Protein AF-A0AAV5ULL7-F1 (afdb_monomer)

Radius of gyration: 20.49 Å; Cα contacts (8 Å, |Δi|>4): 367; chains: 1; bounding box: 38×42×64 Å

Mean predicted aligned error: 11.33 Å

InterPro domains:
  IPR018378 C-type lectin, conserved site [PS00615] (10-36)
  IPR050976 Snake venom C-type lectin-like [PTHR22991] (6-157)

Organism: NCBI:txid358040

Foldseek 3Di:
DADDVVPAVAWDADPPPDGPDIYHDHPVPDDDDGDDDDPPDPQPPDFAAADEDPAQEAEAQDKDWAGRAQDQHAADKDKHKYAYDPPFQKKKKFWQWAAAAQPWKWKWKAAPDPDDDDIDIDHHTDDGRDMDMDGHRMIIIMTGHRISPPIRTTMIHMHTD

Secondary structure (DSSP, 8-state):
----TTT-SEEEEE-SSSTTEEEEE-TTT--PPP-PPPP-----SSPPPSS--S--EE-TT-EEE-TTTTS-PPSEEEEEEEE--TT---EEEEEEEEE--TTT-EEEEEES--SS-PPEEE-SEE-TTEEEEE-SSEEEEEEEES--TT--EEEEEEEE-

Sequence (161 aa):
EMPNHNVGECVATETGFVSDQWVNFDCSTSSLPFMCARDQASIPARHQASGCPLIKEFASGDDVHSLSFPHPPEAGSCDYLLIGRVDTRDITLSISTFDVNKCCDLLHLRPRWQQHRTDHRLSGSFASGTQITINSYSVRHHWNSTSGANVRGWQINMEAH

Nearest PDB structures (foldseek):
  9en2-assembly1_A  TM=7.884E-01  e=2.253E-05  Homo sapiens
  7wqx-assembly1_A  TM=7.588E-01  e=5.186E-05  Homo sapiens
  7wr7-assembly1_A  TM=7.693E-01  e=4.922E-05  Homo sapiens
  7bzt-assembly1_E  TM=7.644E-01  e=4.673E-05  Homo sapiens
  7a02-assembly1_A  TM=5.138E-01  e=6.200E-02  Bacillus cereus

Solvent-accessible surface area (backbone atoms only — not comparable to full-atom values): 9157 Å² total; per-residue (Å²): 120,80,67,46,82,92,77,25,92,34,76,42,68,40,79,66,98,56,63,82,40,52,37,58,34,66,65,89,82,50,97,66,92,81,82,83,81,73,84,79,69,81,75,68,95,65,72,44,60,78,61,75,68,90,71,41,73,41,44,62,76,37,78,47,65,40,36,23,20,66,42,46,18,60,60,46,72,42,73,34,37,40,40,38,58,95,83,25,53,27,31,39,35,36,28,63,40,37,30,41,45,59,91,60,26,42,39,38,39,35,56,69,74,73,90,86,72,82,71,45,78,48,57,26,70,53,62,63,72,44,71,50,77,41,84,29,34,33,34,40,38,36,42,37,32,67,55,22,79,98,30,38,25,33,34,33,38,33,40,51,73

Structure (mmCIF, N/CA/C/O backbone):
data_AF-A0AAV5ULL7-F1
#
_entry.id   AF-A0AAV5ULL7-F1
#
loop_
_atom_site.group_PDB
_atom_site.id
_atom_site.type_symbol
_atom_site.label_atom_id
_atom_site.label_alt_id
_atom_site.label_comp_id
_atom_site.label_asym_id
_atom_site.label_entity_id
_atom_site.label_seq_id
_atom_site.pdbx_PDB_ins_code
_atom_site.Cartn_x
_atom_site.Cartn_y
_atom_site.Cartn_z
_atom_site.occupancy
_atom_site.B_iso_or_equiv
_atom_site.auth_seq_id
_atom_site.auth_comp_id
_atom_site.auth_asym_id
_atom_site.auth_atom_id
_atom_site.pdbx_PDB_model_num
ATOM 1 N N . GLU A 1 1 ? 6.020 -4.187 -36.798 1.00 56.56 1 GLU A N 1
ATOM 2 C CA . GLU A 1 1 ? 4.664 -4.208 -36.200 1.00 56.56 1 GLU A CA 1
ATOM 3 C C . GLU A 1 1 ? 4.787 -4.524 -34.720 1.00 56.56 1 GLU A C 1
ATOM 5 O O . GLU A 1 1 ? 5.805 -5.082 -34.336 1.00 56.56 1 GLU A O 1
ATOM 10 N N . MET A 1 2 ? 3.812 -4.142 -33.891 1.00 64.31 2 MET A N 1
ATOM 11 C CA . MET A 1 2 ? 3.818 -4.561 -32.487 1.00 64.31 2 MET A CA 1
ATOM 12 C C . MET A 1 2 ? 3.461 -6.055 -32.367 1.00 64.31 2 MET A C 1
ATOM 14 O O . MET A 1 2 ? 2.723 -6.565 -33.215 1.00 64.31 2 MET A O 1
ATOM 18 N N . PRO A 1 3 ? 3.960 -6.755 -31.335 1.00 68.50 3 PRO A N 1
ATOM 19 C CA . P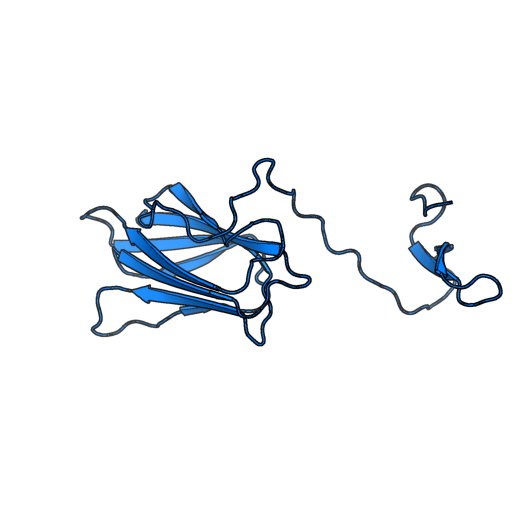RO A 1 3 ? 3.666 -8.167 -31.104 1.00 68.50 3 PRO A CA 1
ATOM 20 C C . PRO A 1 3 ? 2.162 -8.441 -31.027 1.00 68.50 3 PRO A C 1
ATOM 22 O O . PRO A 1 3 ? 1.385 -7.611 -30.554 1.00 68.50 3 PRO A O 1
ATOM 25 N N . ASN A 1 4 ? 1.752 -9.615 -31.498 1.00 69.00 4 ASN A N 1
ATOM 26 C CA . ASN A 1 4 ? 0.351 -9.986 -31.654 1.00 69.00 4 ASN A CA 1
ATOM 27 C C . ASN A 1 4 ? 0.165 -11.405 -31.126 1.00 69.00 4 ASN A C 1
ATOM 29 O O . ASN A 1 4 ? 0.755 -12.342 -31.656 1.00 69.00 4 ASN A O 1
ATOM 33 N N . HIS A 1 5 ? -0.711 -11.551 -30.134 1.00 69.69 5 HIS A N 1
ATOM 34 C CA . HIS A 1 5 ? -1.040 -12.831 -29.503 1.00 69.69 5 HIS A CA 1
ATOM 35 C C . HIS A 1 5 ? -1.536 -13.906 -30.488 1.00 69.69 5 HIS A C 1
ATOM 37 O O . HIS A 1 5 ? -1.487 -15.086 -30.174 1.00 69.69 5 HIS A O 1
ATOM 43 N N . ASN A 1 6 ? -2.001 -13.520 -31.682 1.00 71.81 6 ASN A N 1
ATOM 44 C CA . ASN A 1 6 ? -2.407 -14.460 -32.731 1.00 71.81 6 ASN A CA 1
ATOM 45 C C . ASN A 1 6 ? -1.232 -15.028 -33.551 1.00 71.81 6 ASN A C 1
ATOM 47 O O . AS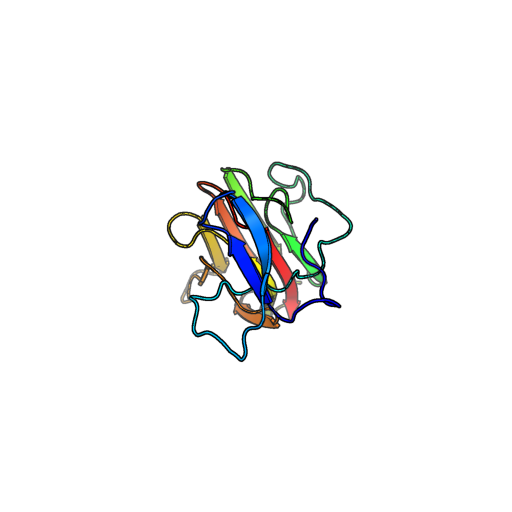N A 1 6 ? -1.449 -15.900 -34.387 1.00 71.81 6 ASN A O 1
ATOM 51 N N . VAL A 1 7 ? -0.013 -14.506 -33.375 1.00 70.38 7 VAL A N 1
ATOM 52 C CA . VAL A 1 7 ? 1.174 -14.841 -34.188 1.00 70.38 7 VAL A CA 1
ATOM 53 C C . VAL A 1 7 ? 2.243 -15.579 -33.371 1.00 70.38 7 VAL A C 1
ATOM 55 O O . VAL A 1 7 ? 3.056 -16.298 -33.943 1.00 70.38 7 VAL A O 1
ATOM 58 N N . GLY A 1 8 ? 2.239 -15.453 -32.044 1.00 65.69 8 GLY A N 1
ATOM 59 C CA . GLY A 1 8 ? 3.123 -16.207 -31.159 1.00 65.69 8 GLY A CA 1
ATOM 60 C C . GLY A 1 8 ? 2.749 -16.036 -29.690 1.00 65.69 8 GLY A C 1
ATOM 61 O O . GLY A 1 8 ? 2.087 -15.068 -29.316 1.00 65.69 8 GLY A O 1
ATOM 62 N N . GLU A 1 9 ? 3.178 -16.985 -28.859 1.00 69.31 9 GLU A N 1
ATOM 63 C CA . GLU A 1 9 ? 2.910 -16.984 -27.412 1.00 69.31 9 GLU A CA 1
ATOM 64 C C . GLU A 1 9 ? 3.885 -16.095 -26.629 1.00 69.31 9 GLU A C 1
ATOM 66 O O . GLU A 1 9 ? 3.633 -15.749 -25.476 1.00 69.31 9 GLU A O 1
ATOM 71 N N . CYS A 1 10 ? 4.997 -15.709 -27.257 1.00 75.19 10 CYS A N 1
ATOM 72 C CA . CYS A 1 10 ? 6.067 -14.960 -26.624 1.00 75.19 10 CYS A CA 1
ATOM 73 C C . CYS A 1 10 ? 6.562 -13.809 -27.485 1.00 75.19 10 CYS A C 1
ATOM 75 O O . CYS A 1 10 ? 6.372 -13.765 -28.702 1.00 75.19 10 CYS A O 1
ATOM 77 N N . VAL A 1 11 ? 7.243 -12.880 -26.819 1.00 79.25 11 VAL A N 1
ATOM 78 C CA . VAL A 1 11 ? 7.843 -11.709 -27.443 1.00 79.25 11 VAL A CA 1
ATOM 79 C C . VAL A 1 11 ? 9.307 -11.621 -27.037 1.00 79.25 11 VAL A C 1
ATOM 81 O O . VAL A 1 11 ? 9.633 -11.777 -25.861 1.00 79.25 11 VAL A O 1
ATOM 84 N N . ALA A 1 12 ? 10.177 -11.335 -27.999 1.00 77.25 12 ALA A N 1
ATOM 85 C CA . ALA A 1 12 ? 11.582 -11.029 -27.760 1.00 77.25 12 ALA A CA 1
ATOM 86 C C . ALA A 1 12 ? 11.955 -9.693 -28.412 1.00 77.25 12 ALA A C 1
ATOM 88 O O . ALA A 1 12 ? 11.319 -9.261 -29.375 1.00 77.25 12 ALA A O 1
ATOM 89 N N . THR A 1 13 ? 12.990 -9.037 -27.891 1.00 77.81 13 THR A N 1
ATOM 90 C CA . THR A 1 13 ? 13.666 -7.952 -28.604 1.00 77.81 13 THR A CA 1
ATOM 91 C C . THR A 1 13 ? 14.675 -8.550 -29.575 1.00 77.81 13 THR A C 1
ATOM 93 O O . THR A 1 13 ? 15.556 -9.315 -29.180 1.00 77.81 13 THR A O 1
ATOM 96 N N . GLU A 1 14 ? 14.554 -8.217 -30.858 1.00 73.44 14 GLU A N 1
ATOM 97 C CA . GLU A 1 14 ? 15.557 -8.597 -31.847 1.00 73.44 14 GLU A CA 1
ATOM 98 C C . GLU A 1 14 ? 16.862 -7.839 -31.556 1.00 73.44 14 GLU A C 1
ATOM 100 O O . GLU A 1 14 ? 16.881 -6.612 -31.474 1.00 73.44 14 GLU A O 1
ATOM 105 N N . THR A 1 15 ? 17.961 -8.569 -31.349 1.00 73.12 15 THR A N 1
ATOM 106 C CA . THR A 1 15 ? 19.298 -8.007 -31.058 1.00 73.12 15 THR A CA 1
ATOM 107 C C . THR A 1 15 ? 20.237 -8.049 -32.267 1.00 73.12 15 THR A C 1
ATOM 109 O O . THR A 1 15 ? 21.418 -7.729 -32.146 1.00 73.12 15 THR A O 1
ATOM 112 N N . GLY A 1 16 ? 19.720 -8.477 -33.424 1.00 73.06 16 GLY A N 1
ATOM 113 C CA . GLY A 1 16 ? 20.457 -8.628 -34.675 1.00 73.06 16 GLY A CA 1
ATOM 114 C C . GLY A 1 16 ? 20.564 -7.327 -35.476 1.00 73.06 16 GLY A C 1
ATOM 115 O O . GLY A 1 16 ? 21.024 -6.303 -34.981 1.00 73.06 16 GLY A O 1
ATOM 116 N N . PHE A 1 17 ? 20.168 -7.374 -36.750 1.00 63.06 17 PHE A N 1
ATOM 117 C CA . PHE A 1 17 ? 20.383 -6.280 -37.709 1.00 63.06 17 PHE A CA 1
ATOM 118 C C . PHE A 1 17 ? 19.529 -5.033 -37.450 1.00 63.06 17 PHE A C 1
ATOM 120 O O . PHE A 1 17 ? 19.900 -3.944 -37.888 1.00 63.06 17 PHE A O 1
ATOM 127 N N . VAL A 1 18 ? 18.406 -5.181 -36.744 1.00 62.62 18 VAL A N 1
ATOM 128 C CA . VAL A 1 18 ? 17.531 -4.076 -36.344 1.00 62.62 18 VAL A CA 1
ATOM 129 C C . VAL A 1 18 ? 17.279 -4.206 -34.846 1.00 62.62 18 VAL A C 1
ATOM 131 O O . VAL A 1 18 ? 16.310 -4.825 -34.414 1.00 62.62 18 VAL A O 1
ATOM 134 N N . SER A 1 19 ? 18.203 -3.678 -34.044 1.00 63.69 19 SER A N 1
ATOM 135 C CA . SER A 1 19 ? 18.029 -3.623 -32.595 1.00 63.69 19 SER A CA 1
ATOM 136 C C . SER A 1 19 ? 16.757 -2.843 -32.235 1.00 63.69 19 SER A C 1
ATOM 138 O O . SER A 1 19 ? 16.385 -1.900 -32.934 1.00 63.69 19 SER A O 1
ATOM 140 N N . ASP A 1 20 ? 16.109 -3.232 -31.136 1.00 65.81 20 ASP A N 1
ATOM 141 C CA . ASP A 1 20 ? 14.951 -2.557 -30.517 1.00 65.81 20 ASP A CA 1
ATOM 142 C C . ASP A 1 20 ? 13.571 -2.832 -31.138 1.00 65.81 20 ASP A C 1
ATOM 144 O O . ASP A 1 20 ? 12.584 -2.188 -30.772 1.00 65.81 20 ASP A O 1
ATOM 148 N N . GLN A 1 21 ? 13.448 -3.823 -32.027 1.00 76.25 21 GLN A N 1
ATOM 149 C CA . GLN A 1 21 ? 12.133 -4.293 -32.469 1.00 76.25 21 GLN A CA 1
ATOM 150 C C . GLN A 1 21 ? 11.630 -5.443 -31.598 1.00 76.25 21 GLN A C 1
ATOM 152 O O . GLN A 1 21 ? 12.303 -6.456 -31.413 1.00 76.25 21 GLN A O 1
ATOM 157 N N . TRP A 1 22 ? 10.417 -5.283 -31.069 1.00 78.25 22 TRP A N 1
ATOM 158 C CA . TRP A 1 22 ? 9.688 -6.368 -30.423 1.00 78.25 22 TRP A CA 1
ATOM 159 C C . TRP A 1 22 ? 9.068 -7.264 -31.493 1.00 78.25 22 TRP A C 1
ATOM 161 O O . TRP A 1 22 ? 8.246 -6.803 -32.285 1.00 78.25 22 TRP A O 1
ATOM 171 N N . VAL A 1 23 ? 9.442 -8.540 -31.497 1.00 80.69 23 VAL A N 1
ATOM 172 C CA . VAL A 1 23 ? 8.981 -9.536 -32.471 1.00 80.69 23 VAL A CA 1
ATOM 173 C C . VAL A 1 23 ? 8.294 -10.700 -31.763 1.00 80.69 23 VAL A C 1
ATOM 175 O O . VAL A 1 23 ? 8.651 -11.048 -30.636 1.00 80.69 23 VAL A O 1
ATOM 178 N N . ASN A 1 24 ? 7.297 -11.304 -32.418 1.00 78.94 24 ASN A N 1
ATOM 179 C CA . ASN A 1 24 ? 6.709 -12.554 -31.933 1.00 78.94 24 ASN A CA 1
ATOM 180 C C . ASN A 1 24 ? 7.727 -13.683 -32.082 1.00 78.94 24 ASN A C 1
ATOM 182 O O . ASN A 1 24 ? 8.433 -13.763 -33.088 1.00 78.94 24 ASN A O 1
ATOM 186 N N . PHE A 1 25 ? 7.776 -14.560 -31.089 1.00 76.94 25 PHE A N 1
ATOM 187 C CA . PHE A 1 25 ? 8.720 -15.662 -31.042 1.00 76.94 25 PHE A CA 1
ATOM 188 C C . PHE A 1 25 ? 8.050 -16.924 -30.491 1.00 76.94 25 PHE A C 1
ATOM 190 O O . PHE A 1 25 ? 7.169 -16.847 -29.633 1.00 76.94 25 PHE A O 1
ATOM 197 N N . ASP A 1 26 ? 8.469 -18.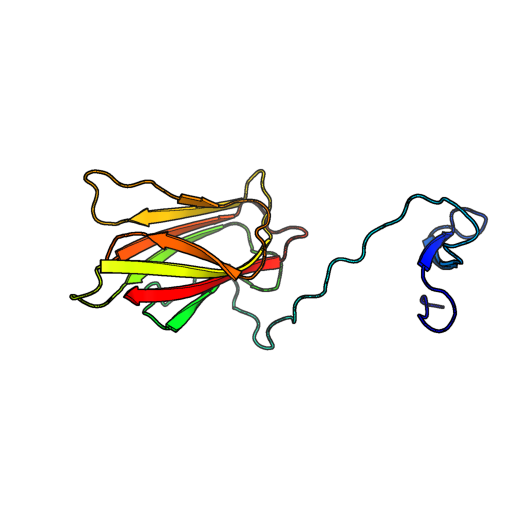089 -30.983 1.00 75.12 26 ASP A N 1
ATOM 198 C CA . ASP A 1 26 ? 7.982 -19.382 -30.506 1.00 75.12 26 ASP A CA 1
ATOM 199 C C . ASP A 1 26 ? 8.790 -19.840 -29.285 1.00 75.12 26 ASP A C 1
ATOM 201 O O . ASP A 1 26 ? 9.945 -20.260 -29.382 1.00 75.12 26 ASP A O 1
ATOM 205 N N . CYS A 1 27 ? 8.159 -19.770 -28.116 1.00 73.12 27 CYS A N 1
ATOM 206 C CA . CYS A 1 27 ? 8.761 -20.179 -26.852 1.00 73.12 27 CYS A CA 1
ATOM 207 C C . CYS A 1 27 ? 9.039 -21.683 -26.741 1.00 73.12 27 CYS A C 1
ATOM 209 O O . CYS A 1 27 ? 9.819 -22.090 -25.881 1.00 73.12 27 CYS A O 1
ATOM 211 N N . SER A 1 28 ? 8.415 -22.520 -27.573 1.00 75.44 28 SER A N 1
ATOM 212 C CA . SER A 1 28 ? 8.552 -23.976 -27.477 1.00 75.44 28 SER A CA 1
ATOM 213 C C . SER A 1 28 ? 9.861 -24.498 -28.076 1.00 75.44 28 SER A C 1
ATOM 215 O O . SER A 1 28 ? 10.332 -25.572 -27.700 1.00 75.44 28 SER A O 1
ATOM 217 N N . THR A 1 29 ? 10.472 -23.736 -28.985 1.00 72.25 29 THR A N 1
ATOM 218 C CA . THR A 1 29 ? 11.624 -24.188 -29.778 1.00 72.25 29 THR A CA 1
ATOM 219 C C . THR A 1 29 ? 12.963 -23.649 -29.288 1.00 72.25 29 THR A C 1
ATOM 221 O O . THR A 1 29 ? 14.001 -24.192 -29.666 1.00 72.25 29 THR A O 1
ATOM 224 N N . SER A 1 30 ? 12.976 -22.617 -28.435 1.00 67.75 30 SER A N 1
ATOM 225 C CA . SER A 1 30 ? 14.225 -21.970 -28.012 1.00 67.75 30 SER A CA 1
ATOM 226 C C . SER A 1 30 ? 14.181 -21.514 -26.555 1.00 67.75 30 SER A C 1
ATOM 228 O O . SER A 1 30 ? 13.303 -20.753 -26.156 1.00 67.75 30 SER A O 1
ATOM 230 N N . SER A 1 31 ? 15.173 -21.921 -25.758 1.00 64.62 31 SER A N 1
ATOM 231 C CA . SER A 1 31 ? 15.326 -21.473 -24.371 1.00 64.62 31 SER A CA 1
ATOM 232 C C . SER A 1 31 ? 15.990 -20.092 -24.319 1.00 64.62 31 SER A C 1
ATOM 234 O O . SER A 1 31 ? 17.206 -19.977 -24.149 1.00 64.62 31 SER A O 1
ATOM 236 N N . LEU A 1 32 ? 15.203 -19.038 -24.502 1.00 69.06 32 LEU A N 1
ATOM 237 C CA . LEU A 1 32 ? 15.656 -17.661 -24.311 1.00 69.06 32 LEU A CA 1
ATOM 238 C C . LEU A 1 32 ? 15.346 -17.183 -22.881 1.00 69.06 32 LEU A C 1
ATOM 240 O O . LEU A 1 32 ? 14.405 -17.680 -22.256 1.00 69.06 32 LEU A O 1
ATOM 244 N N . PRO A 1 33 ? 16.115 -16.224 -22.333 1.00 63.09 33 PRO A N 1
ATOM 245 C CA . PRO A 1 33 ? 15.716 -15.540 -21.109 1.00 63.09 33 PRO A CA 1
ATOM 246 C C . PRO A 1 33 ? 14.371 -14.839 -21.341 1.00 63.09 33 PRO A C 1
ATOM 248 O O . PRO A 1 33 ? 14.231 -14.046 -22.269 1.00 63.09 33 PRO A O 1
ATOM 251 N N . PHE A 1 34 ? 13.377 -15.146 -20.510 1.00 63.62 34 PHE A N 1
ATOM 252 C CA . PHE A 1 34 ? 12.031 -14.590 -20.624 1.00 63.62 34 PHE A CA 1
ATOM 253 C C . PHE A 1 34 ? 11.845 -13.379 -19.704 1.00 63.62 34 PHE A C 1
ATOM 255 O O . PHE A 1 34 ? 12.426 -13.293 -18.621 1.00 63.62 34 PHE A O 1
ATOM 262 N N . MET A 1 35 ? 10.991 -12.450 -20.132 1.00 59.12 35 MET A N 1
ATOM 263 C CA . MET A 1 35 ? 10.481 -11.363 -19.301 1.00 59.12 35 MET A CA 1
ATOM 264 C C . MET A 1 35 ? 9.028 -11.673 -18.951 1.00 59.12 35 MET A C 1
ATOM 266 O O . MET A 1 35 ? 8.207 -11.891 -19.839 1.00 59.12 35 MET A O 1
ATOM 270 N N . CYS A 1 36 ? 8.691 -11.694 -17.664 1.00 56.78 36 CYS A N 1
ATOM 271 C CA . CYS A 1 36 ? 7.305 -11.872 -17.250 1.00 56.78 36 CYS A CA 1
ATOM 272 C C . CYS A 1 36 ? 6.532 -10.567 -17.453 1.00 56.78 36 CYS A C 1
ATOM 274 O O . CYS A 1 36 ? 6.937 -9.515 -16.950 1.00 56.78 36 CYS A O 1
ATOM 276 N N . ALA A 1 37 ? 5.391 -10.643 -18.138 1.00 55.19 37 ALA A N 1
ATOM 277 C CA . ALA A 1 37 ? 4.407 -9.577 -18.079 1.00 55.19 37 ALA A CA 1
ATOM 278 C C . ALA A 1 37 ? 3.847 -9.517 -16.653 1.00 55.19 37 ALA A C 1
ATOM 280 O O . ALA A 1 37 ? 3.487 -10.536 -16.064 1.00 55.19 37 ALA A O 1
ATOM 281 N N . ARG A 1 38 ? 3.804 -8.318 -16.077 1.00 56.88 38 ARG A N 1
ATOM 282 C CA . ARG A 1 38 ? 3.127 -8.105 -14.801 1.00 56.88 38 ARG A CA 1
ATOM 283 C C . ARG A 1 38 ? 1.637 -7.999 -15.077 1.00 56.88 38 ARG A C 1
ATOM 285 O O . ARG A 1 38 ? 1.255 -7.236 -15.963 1.00 56.88 38 ARG A O 1
ATOM 292 N N . ASP A 1 39 ? 0.817 -8.695 -14.294 1.00 57.44 39 ASP A N 1
ATOM 293 C CA . ASP A 1 39 ? -0.633 -8.541 -14.378 1.00 57.44 39 ASP A CA 1
ATOM 294 C C . ASP A 1 39 ? -1.000 -7.057 -14.284 1.00 57.44 39 ASP A C 1
ATOM 296 O O . ASP A 1 39 ? -0.704 -6.366 -13.292 1.00 57.44 39 ASP A O 1
ATOM 300 N N . GLN A 1 40 ? -1.639 -6.553 -15.341 1.00 54.41 40 GLN A N 1
ATOM 301 C CA . GLN A 1 40 ? -2.264 -5.243 -15.318 1.00 54.41 40 GLN A CA 1
ATOM 302 C C . GLN A 1 40 ? -3.477 -5.331 -14.392 1.00 54.41 40 GLN A C 1
ATOM 304 O O . GLN A 1 40 ? -4.598 -5.578 -14.824 1.00 54.41 40 GLN A O 1
ATOM 309 N N . ALA A 1 41 ? -3.246 -5.146 -13.089 1.00 58.50 41 ALA A N 1
ATOM 310 C CA . ALA A 1 41 ? -4.333 -4.840 -12.166 1.00 58.50 41 ALA A CA 1
ATOM 311 C C . ALA A 1 41 ? -5.123 -3.661 -12.750 1.00 58.50 41 ALA A C 1
ATOM 313 O O . ALA A 1 41 ? -4.516 -2.689 -13.213 1.00 58.50 41 ALA A O 1
ATOM 314 N N . SER A 1 42 ? -6.450 -3.778 -12.764 1.00 56.69 42 SER A N 1
ATOM 315 C CA . SER A 1 42 ? -7.353 -2.772 -13.318 1.00 56.69 42 SER A CA 1
ATOM 316 C C . SER A 1 42 ? -6.998 -1.395 -12.764 1.00 56.69 42 SER A C 1
ATOM 318 O O . SER A 1 42 ? -7.135 -1.154 -11.565 1.00 56.69 42 SER A O 1
ATOM 320 N N . ILE A 1 43 ? -6.516 -0.507 -13.633 1.00 57.34 43 ILE A N 1
ATOM 321 C CA . ILE A 1 43 ? -6.245 0.891 -13.301 1.00 57.34 43 ILE A CA 1
ATOM 322 C C . ILE A 1 43 ? -7.591 1.501 -12.874 1.00 57.34 43 ILE A C 1
ATOM 324 O O . ILE A 1 43 ? -8.532 1.468 -13.673 1.00 57.34 43 ILE A O 1
ATOM 328 N N . PRO A 1 44 ? -7.735 2.018 -11.638 1.00 61.44 44 PRO A N 1
ATOM 329 C CA . PRO A 1 44 ? -8.968 2.674 -11.230 1.00 61.44 44 PRO A CA 1
ATOM 330 C C . PRO A 1 44 ? -9.320 3.803 -12.200 1.00 61.44 44 PRO A C 1
ATOM 332 O O . PRO A 1 44 ? -8.460 4.595 -12.578 1.00 61.44 44 PRO A O 1
ATOM 335 N N . ALA A 1 45 ? -10.600 3.918 -12.562 1.00 53.94 45 ALA A N 1
ATOM 336 C CA . ALA A 1 45 ? -11.084 4.952 -13.482 1.00 53.94 45 ALA A CA 1
ATOM 337 C C . ALA A 1 45 ? -10.923 6.388 -12.939 1.00 53.94 45 ALA A C 1
ATOM 339 O O . ALA A 1 45 ? -11.059 7.353 -13.689 1.00 53.94 45 ALA A O 1
ATOM 340 N N . ARG A 1 46 ? -10.661 6.544 -11.634 1.00 59.34 46 ARG A N 1
ATOM 341 C CA . ARG A 1 46 ? -10.376 7.833 -11.001 1.00 59.34 46 ARG A CA 1
ATOM 342 C C . ARG A 1 46 ? -8.916 7.903 -10.588 1.00 59.34 46 ARG A C 1
ATOM 344 O O . ARG A 1 46 ? -8.479 7.177 -9.701 1.00 59.34 46 ARG A O 1
ATOM 351 N N . HIS A 1 47 ? -8.202 8.829 -11.212 1.00 63.97 47 HIS A N 1
ATOM 352 C CA . HIS A 1 47 ? -6.881 9.243 -10.772 1.00 63.97 47 HIS A CA 1
ATOM 353 C C . HIS A 1 47 ? -7.007 10.126 -9.543 1.00 63.97 47 HIS A C 1
ATOM 355 O O . HIS A 1 47 ? -7.867 11.011 -9.495 1.00 63.97 47 HIS A O 1
ATOM 361 N N . GLN A 1 48 ? -6.142 9.889 -8.565 1.00 73.06 48 GLN A N 1
ATOM 362 C CA . GLN A 1 48 ? -6.065 10.756 -7.406 1.00 73.06 48 GLN A CA 1
ATOM 363 C C . GLN A 1 48 ? -5.156 11.947 -7.648 1.00 73.06 48 GLN A C 1
ATOM 365 O O . GLN A 1 48 ? -4.200 11.873 -8.422 1.00 73.06 48 GLN A O 1
ATOM 370 N N . ALA A 1 49 ? -5.507 13.063 -7.011 1.00 72.50 49 ALA A N 1
ATOM 371 C CA . ALA A 1 49 ? -4.734 14.288 -7.116 1.00 72.50 49 ALA A CA 1
ATOM 372 C C . ALA A 1 49 ? -3.313 14.078 -6.567 1.00 72.50 49 ALA A C 1
ATOM 374 O O . ALA A 1 49 ? -3.082 13.247 -5.681 1.00 72.50 49 ALA A O 1
ATOM 375 N N . SER A 1 50 ? -2.367 14.848 -7.098 1.00 72.62 50 SER A N 1
ATOM 376 C CA . SER A 1 50 ? -1.043 14.968 -6.503 1.00 72.62 50 SER A CA 1
ATOM 377 C C . SER A 1 50 ? -1.119 15.721 -5.170 1.00 72.62 50 SER A C 1
ATOM 379 O O . SER A 1 50 ? -1.982 16.577 -4.959 1.00 72.62 50 SER A O 1
ATOM 381 N N . GLY A 1 51 ? -0.209 15.391 -4.253 1.00 76.62 51 GLY A N 1
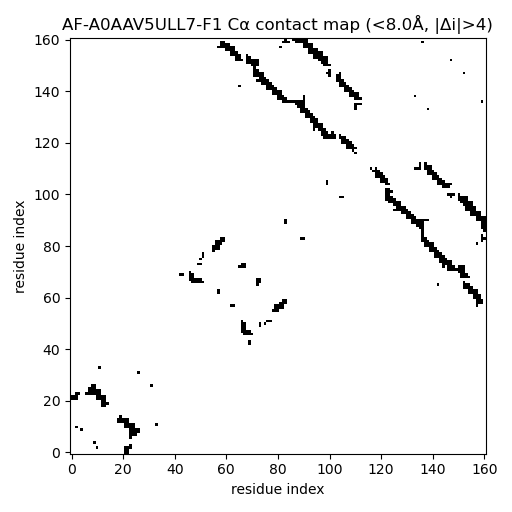ATOM 382 C CA . GLY A 1 51 ? -0.173 15.963 -2.905 1.00 76.62 51 GLY A CA 1
ATOM 383 C C . GLY A 1 51 ? -1.112 15.293 -1.892 1.00 76.62 51 GLY A C 1
ATOM 384 O O . GLY A 1 51 ? -1.965 14.471 -2.227 1.00 76.62 51 GLY A O 1
ATOM 385 N N . CYS A 1 52 ? -0.903 15.592 -0.603 1.00 81.00 52 CYS A N 1
ATOM 386 C CA . CYS A 1 52 ? -1.667 14.955 0.473 1.00 81.00 52 CYS A CA 1
ATOM 387 C C . CYS A 1 52 ? -3.150 15.353 0.400 1.00 81.00 52 CYS A C 1
ATOM 389 O O . CYS A 1 52 ? -3.441 16.545 0.266 1.00 81.00 52 CYS A O 1
ATOM 391 N N . PRO A 1 53 ? -4.092 14.406 0.557 1.00 77.12 53 PRO A N 1
ATOM 392 C CA . PRO A 1 53 ? -5.510 14.727 0.598 1.00 77.12 53 PRO A CA 1
ATOM 393 C C . PRO A 1 53 ? -5.824 15.718 1.727 1.00 77.12 53 PRO A C 1
ATOM 395 O O . PRO A 1 53 ? -5.210 15.705 2.799 1.00 77.12 53 PRO A O 1
ATOM 398 N N . LEU A 1 54 ? -6.804 16.589 1.464 1.00 77.94 54 LEU A N 1
ATOM 399 C CA . LEU A 1 54 ? -7.305 17.562 2.441 1.00 77.94 54 LEU A CA 1
ATOM 400 C C . LEU A 1 54 ? -7.983 16.859 3.621 1.00 77.94 54 LEU A C 1
ATOM 402 O O . LEU A 1 54 ? -7.848 17.292 4.765 1.00 77.94 54 LEU A O 1
ATOM 406 N N . ILE A 1 55 ? -8.688 15.762 3.333 1.00 79.56 55 ILE A N 1
ATOM 407 C CA . ILE A 1 55 ? -9.283 14.888 4.338 1.00 79.56 55 ILE A CA 1
ATOM 408 C C . ILE A 1 55 ? -8.187 13.953 4.841 1.00 79.56 55 ILE A C 1
ATOM 410 O O . ILE A 1 55 ? -7.569 13.221 4.069 1.00 79.56 55 ILE A O 1
ATOM 414 N N . LYS A 1 56 ? -7.935 14.011 6.148 1.00 85.50 56 LYS A N 1
ATOM 415 C CA . LYS A 1 56 ? -6.914 13.202 6.825 1.00 85.50 56 LYS A CA 1
ATOM 416 C C . LYS A 1 56 ? -7.514 12.127 7.718 1.00 85.50 56 LYS A C 1
ATOM 418 O O . LYS A 1 56 ? -6.760 11.413 8.365 1.00 85.50 56 LYS A O 1
ATOM 423 N N . GLU A 1 57 ? -8.835 12.030 7.767 1.00 90.06 57 GLU A N 1
ATOM 424 C CA . GLU A 1 57 ? -9.566 11.091 8.608 1.00 90.06 57 GLU A CA 1
ATOM 425 C C . GLU A 1 57 ? -10.372 10.153 7.717 1.00 90.06 57 GLU A C 1
ATOM 427 O O . GLU A 1 57 ? -11.113 10.618 6.854 1.00 90.06 57 GLU A O 1
ATOM 432 N N . PHE A 1 58 ? -10.201 8.851 7.922 1.00 89.25 58 PHE A N 1
ATOM 433 C CA . PHE A 1 58 ? -10.873 7.801 7.163 1.00 89.25 58 PHE A CA 1
ATOM 434 C C . PHE A 1 58 ? -11.631 6.888 8.126 1.00 89.25 58 PHE A C 1
ATOM 436 O O . PHE A 1 58 ? -11.128 6.575 9.211 1.00 89.25 58 PHE A O 1
ATOM 443 N N . ALA A 1 59 ? -12.836 6.494 7.734 1.00 91.94 59 ALA A N 1
ATOM 444 C CA . ALA A 1 59 ? -13.741 5.642 8.488 1.00 91.94 59 ALA A CA 1
ATOM 445 C C . ALA A 1 59 ? -13.853 4.240 7.863 1.00 91.94 59 ALA A C 1
ATOM 447 O O . ALA A 1 59 ? -13.298 3.954 6.805 1.00 91.94 59 ALA A O 1
ATOM 448 N N . SER A 1 60 ? -14.586 3.345 8.533 1.00 92.75 60 SER A N 1
ATOM 449 C CA . SER A 1 60 ? -14.894 2.010 7.996 1.00 92.75 60 SER A CA 1
ATOM 450 C C . SER A 1 60 ? -15.563 2.100 6.624 1.00 92.75 60 SER A C 1
ATOM 452 O O . SER A 1 60 ? -16.507 2.873 6.452 1.00 92.75 60 SER A O 1
ATOM 454 N N . GLY A 1 61 ? -15.107 1.272 5.690 1.00 90.25 61 GLY A N 1
ATOM 455 C CA . GLY A 1 61 ? -15.541 1.231 4.298 1.00 90.25 61 GLY A CA 1
ATOM 456 C C . GLY A 1 61 ? -14.774 2.181 3.375 1.00 90.25 61 GLY A C 1
ATOM 457 O O . GLY A 1 61 ? -14.917 2.064 2.157 1.00 90.25 61 GLY A O 1
ATOM 458 N N . ASP A 1 62 ? -13.956 3.092 3.911 1.00 90.44 62 ASP A N 1
ATOM 459 C CA . ASP A 1 62 ? -13.196 4.025 3.085 1.00 90.44 62 ASP A CA 1
ATOM 460 C C . ASP A 1 62 ? -11.977 3.355 2.436 1.00 90.44 62 ASP A C 1
ATOM 462 O O . ASP A 1 62 ? -11.259 2.546 3.036 1.00 90.44 62 ASP A O 1
ATOM 466 N N . ASP A 1 63 ? -11.701 3.775 1.203 1.00 89.19 63 ASP A N 1
ATOM 467 C CA . ASP A 1 63 ? -10.469 3.452 0.498 1.00 89.19 63 ASP A CA 1
ATOM 468 C C . ASP A 1 63 ? -9.411 4.524 0.755 1.00 89.19 63 ASP A C 1
ATOM 470 O O . ASP A 1 63 ? -9.611 5.716 0.510 1.00 89.19 63 ASP A O 1
ATOM 474 N N . VAL A 1 64 ? -8.234 4.077 1.177 1.00 89.38 64 VAL A N 1
ATOM 475 C CA . VAL A 1 64 ? -7.058 4.911 1.395 1.00 89.38 64 VAL A CA 1
ATOM 476 C C . VAL A 1 64 ? -6.011 4.550 0.353 1.00 89.38 64 VAL A C 1
ATOM 478 O O . VAL A 1 64 ? -5.750 3.378 0.095 1.00 89.38 64 VAL A O 1
ATOM 481 N N . HIS A 1 65 ? -5.376 5.548 -0.248 1.00 88.38 65 HIS A N 1
ATOM 482 C CA . HIS A 1 65 ? -4.423 5.333 -1.334 1.00 88.38 65 HIS A CA 1
ATOM 483 C C . HIS A 1 65 ? -3.214 6.264 -1.229 1.00 88.38 65 HIS A C 1
ATOM 485 O O . HIS A 1 65 ? -3.250 7.300 -0.557 1.00 88.38 65 HIS A O 1
ATOM 491 N N . SER A 1 66 ? -2.146 5.913 -1.943 1.00 87.31 66 SER A N 1
ATOM 492 C CA . SER A 1 66 ? -0.987 6.782 -2.108 1.00 87.31 66 SER A CA 1
ATOM 493 C C . SER A 1 66 ? -1.329 8.027 -2.925 1.00 87.31 66 SER A C 1
ATOM 495 O O . SER A 1 66 ? -2.324 8.081 -3.656 1.00 87.31 66 SER A O 1
ATOM 497 N N . LEU A 1 67 ? -0.455 9.029 -2.838 1.00 84.44 67 LEU A N 1
ATOM 498 C CA . LEU A 1 67 ? -0.505 10.205 -3.707 1.00 84.44 67 LEU A CA 1
ATOM 499 C C . LEU A 1 67 ? -0.437 9.769 -5.166 1.00 84.44 67 LEU A C 1
ATOM 501 O O . LEU A 1 67 ? 0.296 8.832 -5.486 1.00 84.44 67 LEU A O 1
ATOM 505 N N . SER A 1 68 ? -1.200 10.441 -6.026 1.00 83.50 68 SER A N 1
ATOM 506 C CA . SER A 1 68 ? -1.197 10.213 -7.475 1.00 83.50 68 SER A CA 1
ATOM 507 C C . SER A 1 68 ? -1.591 8.796 -7.927 1.00 83.50 68 SER A C 1
ATOM 509 O O . SER A 1 68 ? -1.521 8.515 -9.123 1.00 83.50 68 SER A O 1
ATOM 511 N N . PHE A 1 69 ? -2.049 7.912 -7.025 1.00 85.44 69 PHE A N 1
ATOM 512 C CA . PHE A 1 69 ? -2.440 6.540 -7.368 1.00 85.44 69 PHE A CA 1
ATOM 513 C C . PHE A 1 69 ? -3.441 6.534 -8.541 1.00 85.44 69 PHE A C 1
ATOM 515 O O . PHE A 1 69 ? -4.381 7.342 -8.547 1.00 85.44 69 PHE A O 1
ATOM 522 N N . PRO A 1 70 ? -3.274 5.659 -9.553 1.00 84.00 70 PRO A N 1
ATOM 523 C CA . PRO A 1 70 ? -2.297 4.564 -9.689 1.00 84.00 70 PRO A CA 1
ATOM 524 C C . PRO A 1 70 ? -0.974 4.946 -10.380 1.00 84.00 70 PRO A C 1
ATOM 526 O O . PRO A 1 70 ? -0.215 4.066 -10.793 1.00 84.00 70 PRO A O 1
ATOM 529 N N . HIS A 1 71 ? -0.707 6.236 -10.575 1.00 83.19 71 HIS A N 1
ATOM 530 C CA . HIS A 1 71 ? 0.587 6.685 -11.073 1.00 83.19 71 HIS A CA 1
ATOM 531 C C . HIS A 1 71 ? 1.652 6.590 -9.971 1.00 83.19 71 HIS A C 1
ATOM 533 O O . HIS A 1 71 ? 1.309 6.630 -8.786 1.00 83.19 71 HIS A O 1
ATOM 539 N N . PRO A 1 72 ? 2.937 6.504 -10.363 1.00 80.81 72 PRO A N 1
ATOM 540 C CA . PRO A 1 72 ? 4.082 6.768 -9.502 1.00 80.81 72 PRO A CA 1
ATOM 541 C C . PRO A 1 72 ? 3.797 7.790 -8.395 1.00 80.81 72 PRO A C 1
ATOM 543 O O . PRO A 1 72 ? 3.518 8.950 -8.714 1.00 80.81 72 PRO A O 1
ATOM 546 N N . PRO A 1 73 ? 3.856 7.398 -7.107 1.00 77.50 73 PRO A N 1
ATOM 547 C CA . PRO A 1 73 ? 3.659 8.346 -6.026 1.00 77.50 73 PRO A CA 1
ATOM 548 C C . PRO A 1 73 ? 4.755 9.411 -6.060 1.00 77.50 73 PRO A C 1
ATOM 550 O O . PRO A 1 73 ? 5.945 9.119 -6.168 1.00 77.50 73 PRO A O 1
ATOM 553 N N . GLU A 1 74 ? 4.370 10.674 -5.945 1.00 79.44 74 GLU A N 1
ATOM 554 C CA . GLU A 1 74 ? 5.353 11.746 -5.823 1.00 79.44 74 GLU A CA 1
ATOM 555 C C . GLU A 1 74 ? 6.187 11.575 -4.542 1.00 79.44 74 GLU A C 1
ATOM 557 O O . GLU A 1 74 ? 5.776 10.911 -3.582 1.00 79.44 74 GLU A O 1
ATOM 562 N N . ALA A 1 75 ? 7.386 12.159 -4.534 1.00 84.31 75 ALA A N 1
ATOM 563 C CA . ALA A 1 75 ? 8.176 12.252 -3.315 1.00 84.31 75 ALA A CA 1
ATOM 564 C C . ALA A 1 75 ? 7.418 13.112 -2.295 1.00 84.31 75 ALA A C 1
ATOM 566 O O . ALA A 1 75 ? 6.914 14.186 -2.627 1.00 84.31 75 ALA A O 1
ATOM 567 N N . GLY A 1 76 ? 7.333 12.653 -1.051 1.00 84.75 76 GLY A N 1
ATOM 568 C CA . GLY A 1 76 ? 6.587 13.363 -0.024 1.00 84.75 76 GLY A CA 1
ATOM 569 C C . GLY A 1 76 ? 6.171 12.483 1.140 1.00 84.75 76 GLY A C 1
ATOM 570 O O . GLY A 1 76 ? 6.289 11.259 1.112 1.00 84.75 76 GLY A O 1
ATOM 571 N N . SER A 1 77 ? 5.659 13.134 2.179 1.00 89.69 77 SER A N 1
ATOM 572 C CA . SER A 1 77 ? 5.180 12.467 3.379 1.00 89.69 77 SER A CA 1
ATOM 573 C C . SER A 1 77 ? 3.801 12.977 3.763 1.00 89.69 77 SER A C 1
ATOM 575 O O . SER A 1 77 ? 3.551 14.184 3.748 1.00 89.69 77 SER A O 1
ATOM 577 N N . CYS A 1 78 ? 2.912 12.048 4.103 1.00 89.00 78 CYS A N 1
ATOM 578 C CA . CYS A 1 78 ? 1.549 12.349 4.499 1.00 89.00 78 CYS A CA 1
ATOM 579 C C . CYS A 1 78 ? 1.164 11.559 5.745 1.00 89.00 78 CYS A C 1
ATOM 581 O O . CYS A 1 78 ? 1.510 10.389 5.902 1.00 89.00 78 CYS A O 1
ATOM 583 N N . ASP A 1 79 ? 0.407 12.218 6.613 1.00 90.44 79 ASP A N 1
ATOM 584 C CA . ASP A 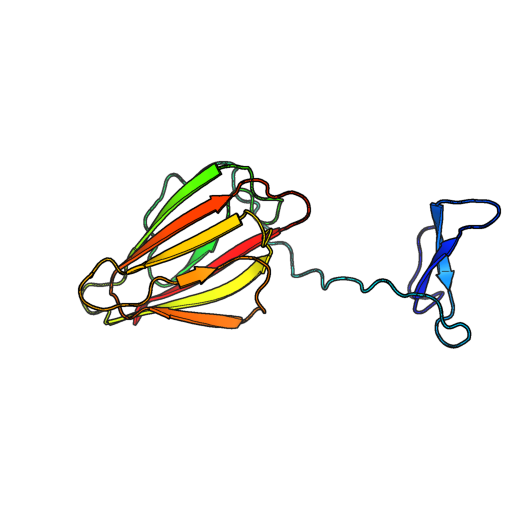1 79 ? -0.175 11.627 7.807 1.00 90.44 79 ASP A CA 1
ATOM 585 C C . ASP A 1 79 ? -1.691 11.581 7.676 1.00 90.44 79 ASP A C 1
ATOM 587 O O . ASP A 1 79 ? -2.340 12.598 7.412 1.00 90.44 79 ASP A O 1
ATOM 591 N N . TYR A 1 80 ? -2.227 10.400 7.939 1.00 90.06 80 TYR A N 1
ATOM 592 C CA . TYR A 1 80 ? -3.643 10.097 7.975 1.00 90.06 80 TYR A CA 1
ATOM 593 C C . TYR A 1 80 ? -3.992 9.452 9.311 1.00 90.06 80 TYR A C 1
ATOM 595 O O . TYR A 1 80 ? -3.144 8.884 10.010 1.00 90.06 80 TYR A O 1
ATOM 603 N N . LEU A 1 81 ? -5.263 9.524 9.659 1.00 91.69 81 LEU A N 1
ATOM 604 C CA . LEU A 1 81 ? -5.832 8.916 10.837 1.00 91.69 81 LEU A CA 1
ATOM 605 C C . LEU A 1 81 ? -6.986 8.020 10.397 1.00 91.69 81 LEU A C 1
ATOM 607 O O . LEU A 1 81 ? -7.953 8.471 9.794 1.00 91.69 81 LEU A O 1
ATOM 611 N N . LEU A 1 82 ? -6.853 6.737 10.688 1.00 92.62 82 LEU A N 1
ATOM 612 C CA . LEU A 1 82 ? -7.885 5.737 10.467 1.00 92.62 82 LEU A CA 1
ATOM 613 C C . LEU A 1 82 ? -8.674 5.629 11.768 1.00 92.62 82 LEU A C 1
ATOM 615 O O . LEU A 1 82 ? -8.071 5.395 12.821 1.00 92.62 82 LEU A O 1
ATOM 619 N N . ILE A 1 83 ? -9.982 5.865 11.719 1.00 92.00 83 ILE A N 1
ATOM 620 C CA . ILE A 1 83 ? -10.835 6.011 12.900 1.00 92.00 83 ILE A CA 1
ATOM 621 C C . ILE A 1 83 ? -12.021 5.055 12.802 1.00 92.00 83 ILE A C 1
ATOM 623 O O . ILE A 1 83 ? -12.865 5.161 11.916 1.00 92.00 83 ILE A O 1
ATOM 627 N N . GLY A 1 84 ? -12.092 4.129 13.752 1.00 89.06 84 GLY A N 1
ATOM 628 C CA . GLY A 1 84 ? -13.288 3.347 14.027 1.00 89.06 84 GLY A CA 1
ATOM 629 C C . GLY A 1 84 ? -14.274 4.101 14.919 1.00 89.06 84 GLY A C 1
ATOM 630 O O . GLY A 1 84 ? -13.996 5.181 15.446 1.00 89.06 84 GLY A O 1
ATOM 631 N N . ARG A 1 85 ? -15.449 3.510 15.123 1.00 88.75 85 ARG A N 1
ATOM 632 C CA . ARG A 1 85 ? -16.433 4.012 16.087 1.00 88.75 85 ARG A CA 1
ATOM 633 C C . ARG A 1 85 ? -15.953 3.756 17.519 1.00 88.75 85 ARG A C 1
ATOM 635 O O . ARG A 1 85 ? -14.948 3.095 17.760 1.00 88.75 85 ARG A O 1
ATOM 642 N N . VAL A 1 86 ? -16.675 4.305 18.495 1.00 80.44 86 VAL A N 1
ATOM 643 C CA . VAL A 1 86 ? -16.311 4.200 19.921 1.00 80.44 86 VAL A CA 1
ATOM 644 C C . VAL A 1 86 ? -16.286 2.744 20.411 1.00 80.44 86 VAL A C 1
ATOM 646 O O . VAL A 1 86 ? -15.527 2.416 21.318 1.00 80.44 86 VAL A O 1
ATOM 649 N N . ASP A 1 87 ? -17.097 1.876 19.814 1.00 87.75 87 ASP A N 1
ATOM 650 C CA . ASP A 1 87 ? -17.186 0.445 20.103 1.00 87.75 87 ASP A CA 1
ATOM 651 C C . ASP A 1 87 ? -16.194 -0.421 19.310 1.00 87.75 87 ASP A C 1
ATOM 653 O O . ASP A 1 87 ? -16.090 -1.616 19.591 1.00 87.75 87 ASP A O 1
ATOM 657 N N . THR A 1 88 ? -15.422 0.175 18.393 1.00 89.94 88 THR A N 1
ATOM 658 C CA . THR A 1 88 ? -14.408 -0.532 17.605 1.00 89.94 88 THR A CA 1
ATOM 659 C C . THR A 1 88 ? -13.298 -1.086 18.497 1.00 89.94 88 THR A C 1
ATOM 661 O O . THR A 1 88 ? -12.678 -0.378 19.296 1.00 89.94 88 THR A O 1
ATOM 664 N N . ARG A 1 89 ? -13.003 -2.370 18.324 1.00 89.44 89 ARG A N 1
ATOM 665 C CA . ARG A 1 89 ? -11.925 -3.108 18.983 1.00 89.44 89 ARG A CA 1
ATOM 666 C C . ARG A 1 89 ? -10.685 -3.184 18.104 1.00 89.44 89 ARG A C 1
ATOM 668 O O . ARG A 1 89 ? -9.567 -3.093 18.627 1.00 89.44 89 ARG A O 1
ATOM 675 N N . ASP A 1 90 ? -10.880 -3.321 16.800 1.00 91.12 90 ASP A N 1
ATOM 676 C CA . ASP A 1 90 ? -9.814 -3.499 15.826 1.00 91.12 90 ASP A CA 1
ATOM 677 C C . ASP A 1 90 ? -10.144 -2.890 14.460 1.00 91.12 90 ASP A C 1
ATOM 679 O O . ASP A 1 90 ? -11.295 -2.724 14.068 1.00 91.12 90 ASP A O 1
ATOM 683 N N . ILE A 1 91 ? -9.088 -2.518 13.742 1.00 92.94 91 ILE A N 1
ATOM 684 C CA . ILE A 1 91 ? -9.141 -2.023 12.371 1.00 92.94 91 ILE A CA 1
ATOM 685 C C . ILE A 1 91 ? -8.411 -3.036 11.495 1.00 92.94 91 ILE A C 1
ATOM 687 O O . ILE A 1 91 ? -7.232 -3.319 11.718 1.00 92.94 91 ILE A O 1
ATOM 691 N N . THR A 1 92 ? -9.101 -3.555 10.486 1.00 95.12 92 THR A N 1
ATOM 692 C CA . THR A 1 92 ? -8.546 -4.438 9.464 1.00 95.12 92 THR A CA 1
ATOM 693 C C . THR A 1 92 ? -8.325 -3.664 8.172 1.00 95.12 92 THR A C 1
ATOM 695 O O . THR A 1 92 ? -9.212 -2.992 7.655 1.00 95.12 92 THR A O 1
ATOM 698 N N . LEU A 1 93 ? -7.109 -3.761 7.645 1.00 95.19 93 LEU A N 1
ATOM 699 C CA . LEU A 1 93 ? -6.683 -3.135 6.404 1.00 95.19 93 LEU A CA 1
ATOM 700 C C . LEU A 1 93 ? -6.520 -4.208 5.336 1.00 95.19 93 LEU A C 1
ATOM 702 O O . LEU A 1 93 ? -5.667 -5.087 5.472 1.00 95.19 93 LEU A O 1
ATOM 706 N N . SER A 1 94 ? -7.318 -4.126 4.278 1.00 95.81 94 SER A N 1
ATOM 707 C CA . SER A 1 94 ? -7.262 -5.045 3.143 1.00 95.81 94 SER A CA 1
ATOM 708 C C . SER A 1 94 ? -6.507 -4.398 1.990 1.00 95.81 94 SER A C 1
ATOM 710 O O . SER A 1 94 ? -6.946 -3.403 1.415 1.00 95.81 94 SER A O 1
ATOM 712 N N . ILE A 1 95 ? -5.353 -4.962 1.641 1.00 94.44 95 ILE A N 1
ATOM 713 C CA . ILE A 1 95 ? -4.521 -4.471 0.545 1.00 94.44 95 ILE A CA 1
ATOM 714 C C . ILE A 1 95 ? -5.149 -4.892 -0.782 1.00 94.44 95 ILE A C 1
ATOM 716 O O . ILE A 1 95 ? -5.174 -6.078 -1.107 1.00 94.44 95 ILE A O 1
ATOM 720 N N . SER A 1 96 ? -5.600 -3.930 -1.587 1.00 92.31 96 SER A N 1
ATOM 721 C CA . SER A 1 96 ? -6.013 -4.205 -2.966 1.00 92.31 96 SER A CA 1
ATOM 722 C C . SER A 1 96 ? -4.812 -4.149 -3.910 1.00 92.31 96 SER A C 1
ATOM 724 O O . SER A 1 96 ? -4.623 -5.053 -4.724 1.00 92.31 96 SER A O 1
ATOM 726 N N . THR A 1 97 ? -3.960 -3.132 -3.757 1.00 90.81 97 THR A N 1
ATOM 727 C CA . THR A 1 97 ? -2.684 -2.974 -4.466 1.00 90.81 97 THR A CA 1
ATOM 728 C C . THR A 1 97 ? -1.641 -2.418 -3.508 1.00 90.81 97 THR A C 1
ATOM 730 O O . THR A 1 97 ? -1.898 -1.443 -2.810 1.00 90.81 97 THR A O 1
ATOM 733 N N . PHE A 1 98 ? -0.440 -2.989 -3.499 1.00 92.88 98 PHE A N 1
ATOM 734 C CA . PHE A 1 98 ? 0.699 -2.389 -2.811 1.00 92.88 98 PHE A CA 1
ATOM 735 C C . PHE A 1 98 ? 1.966 -2.681 -3.594 1.00 92.88 98 PHE A C 1
ATOM 737 O O . PHE A 1 98 ? 2.403 -3.828 -3.694 1.00 92.88 98 PHE A O 1
ATOM 744 N N . ASP A 1 99 ? 2.519 -1.635 -4.185 1.00 91.81 99 ASP A N 1
ATOM 745 C CA . ASP A 1 99 ? 3.688 -1.697 -5.038 1.00 91.81 99 ASP A CA 1
ATOM 746 C C . ASP A 1 99 ? 4.476 -0.402 -4.876 1.00 91.81 99 ASP A C 1
ATOM 748 O O . ASP A 1 99 ? 4.102 0.636 -5.422 1.00 91.81 99 ASP A O 1
ATOM 752 N N . VAL A 1 100 ? 5.527 -0.457 -4.064 1.00 92.56 100 VAL A N 1
ATOM 753 C CA . VAL A 1 100 ? 6.351 0.699 -3.698 1.00 92.56 100 VAL A CA 1
ATOM 754 C C . VAL A 1 100 ? 7.827 0.316 -3.675 1.00 92.56 100 VAL A C 1
ATOM 756 O O . VAL A 1 100 ? 8.175 -0.866 -3.573 1.00 92.56 100 VAL A O 1
ATOM 759 N N . ASN A 1 101 ? 8.728 1.297 -3.719 1.00 91.62 101 ASN A N 1
ATOM 760 C CA . ASN A 1 101 ? 10.155 1.004 -3.708 1.00 91.62 101 ASN A CA 1
ATOM 761 C C . ASN A 1 101 ? 10.610 0.526 -2.325 1.00 91.62 101 ASN A C 1
ATOM 763 O O . ASN A 1 101 ? 10.645 1.277 -1.353 1.00 91.62 101 ASN A O 1
ATOM 767 N N . LYS A 1 102 ? 11.026 -0.743 -2.237 1.00 92.25 102 LYS A N 1
ATOM 768 C CA . LYS A 1 102 ? 11.415 -1.394 -0.972 1.00 92.25 102 LYS A CA 1
ATOM 769 C C . LYS A 1 102 ? 12.529 -0.667 -0.209 1.00 92.25 102 LYS A C 1
ATOM 771 O O . LYS A 1 102 ? 12.591 -0.773 1.015 1.00 92.25 102 LYS A O 1
ATOM 776 N N . CYS A 1 103 ? 13.431 0.010 -0.918 1.00 89.19 103 CYS A N 1
ATOM 777 C CA . CYS A 1 103 ? 14.604 0.650 -0.329 1.00 89.19 103 CYS A CA 1
ATOM 778 C C . CYS A 1 103 ? 14.296 1.965 0.399 1.00 89.19 103 CYS A C 1
ATOM 780 O O . CYS A 1 103 ? 15.057 2.331 1.293 1.00 89.19 103 CYS A O 1
ATOM 782 N N . CYS A 1 104 ? 13.234 2.681 0.020 1.00 87.75 104 CYS A N 1
ATOM 783 C CA . CYS A 1 104 ? 13.086 4.088 0.398 1.00 87.75 104 CYS A CA 1
ATOM 784 C C . CYS A 1 104 ? 11.643 4.578 0.561 1.00 87.75 104 CYS A C 1
ATOM 786 O O . CYS A 1 104 ? 11.450 5.665 1.109 1.00 87.75 104 CYS A O 1
ATOM 788 N N . ASP A 1 105 ? 10.652 3.787 0.155 1.00 92.44 105 ASP A N 1
ATOM 789 C CA . ASP A 1 105 ? 9.249 4.083 0.400 1.00 92.44 105 ASP A CA 1
ATOM 790 C C . ASP A 1 105 ? 8.743 3.237 1.569 1.00 92.44 105 ASP A C 1
ATOM 792 O O . ASP A 1 105 ? 8.990 2.028 1.647 1.00 92.44 105 ASP A O 1
ATOM 796 N N . LEU A 1 106 ? 8.039 3.873 2.501 1.00 93.69 106 LEU A N 1
ATOM 797 C CA . LEU A 1 106 ? 7.604 3.239 3.734 1.00 93.69 106 LEU A CA 1
ATOM 798 C C . LEU A 1 106 ? 6.208 3.705 4.126 1.00 93.69 106 LEU A C 1
ATOM 800 O O . LEU A 1 106 ? 5.966 4.894 4.342 1.00 93.69 106 LEU A O 1
ATOM 804 N N . LEU A 1 107 ? 5.327 2.73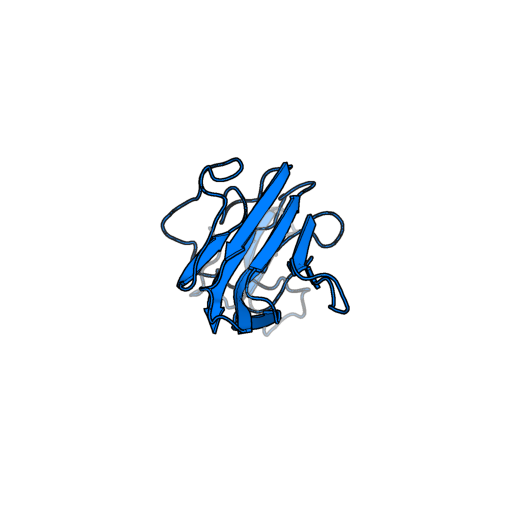1 4.336 1.00 94.06 107 LEU A N 1
ATOM 805 C CA . LEU A 1 107 ? 4.074 2.935 5.037 1.00 94.06 107 LEU A CA 1
ATOM 806 C C . LEU A 1 107 ? 4.191 2.451 6.478 1.00 94.06 107 LEU A C 1
ATOM 808 O O . LEU A 1 107 ? 4.494 1.288 6.739 1.00 94.06 107 LEU A O 1
ATOM 812 N N . HIS A 1 108 ? 3.959 3.359 7.417 1.00 94.69 108 HIS A N 1
ATOM 813 C CA . HIS A 1 108 ? 4.050 3.098 8.841 1.00 94.69 108 HIS A CA 1
ATOM 814 C C . HIS A 1 108 ? 2.672 3.227 9.487 1.00 94.69 108 HIS A C 1
ATOM 816 O O . HIS A 1 108 ? 2.066 4.298 9.487 1.00 94.69 108 HIS A O 1
ATOM 822 N N . LEU A 1 109 ? 2.187 2.127 10.050 1.00 93.88 109 LEU A N 1
ATOM 823 C CA . LEU A 1 109 ? 0.910 2.044 10.743 1.00 93.88 109 LEU A CA 1
ATOM 824 C C . LEU A 1 109 ? 1.181 1.931 12.241 1.00 93.88 109 LEU A C 1
ATOM 826 O O . LEU A 1 109 ? 1.793 0.962 12.698 1.00 93.88 109 LEU A O 1
ATOM 830 N N . ARG A 1 110 ? 0.728 2.933 12.995 1.00 91.50 110 ARG A N 1
ATOM 831 C CA . ARG A 1 110 ? 0.936 3.030 14.438 1.00 91.50 110 ARG A CA 1
ATOM 832 C C . ARG A 1 110 ? -0.404 3.121 15.170 1.00 91.50 110 ARG A C 1
ATOM 834 O O . ARG A 1 110 ? -1.124 4.102 14.972 1.00 91.50 110 ARG A O 1
ATOM 841 N N . PRO A 1 111 ? -0.743 2.171 16.054 1.00 89.62 111 PRO A N 1
ATOM 842 C CA . PRO A 1 111 ? -1.927 2.295 16.895 1.00 89.62 111 PRO A CA 1
ATOM 843 C C . PRO A 1 111 ? -1.784 3.485 17.853 1.00 89.62 111 PRO A C 1
ATOM 845 O O . PRO A 1 111 ? -0.703 3.757 18.379 1.00 89.62 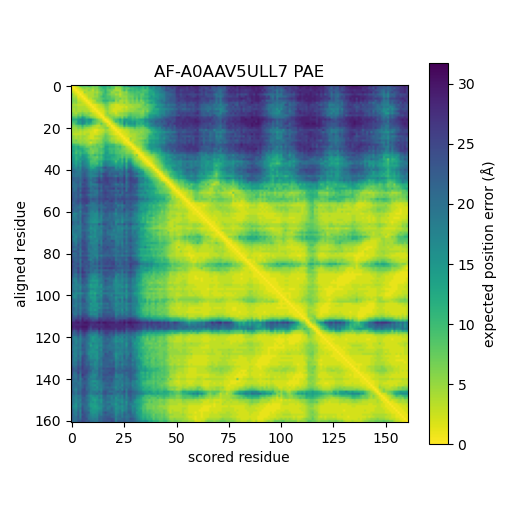111 PRO A O 1
ATOM 848 N N . ARG A 1 112 ? -2.879 4.209 18.110 1.00 79.81 112 ARG A N 1
ATOM 849 C CA . ARG A 1 112 ? -2.839 5.386 18.997 1.00 79.81 112 ARG A CA 1
ATOM 850 C C . ARG A 1 112 ? -2.650 5.014 20.472 1.00 79.81 112 ARG A C 1
ATOM 852 O O . ARG A 1 112 ? -2.079 5.795 21.230 1.00 79.81 112 ARG A O 1
ATOM 859 N N . TRP A 1 113 ? -3.121 3.838 20.891 1.00 74.00 113 TRP A N 1
ATOM 860 C CA . TRP A 1 113 ? -3.015 3.377 22.278 1.00 74.00 113 TRP A CA 1
ATOM 861 C C . TRP A 1 113 ? -1.703 2.612 22.511 1.00 74.00 113 TRP A C 1
ATOM 863 O O . TRP A 1 113 ? -1.510 1.513 21.995 1.00 74.00 113 TRP A O 1
ATOM 873 N N . GLN A 1 114 ? -0.794 3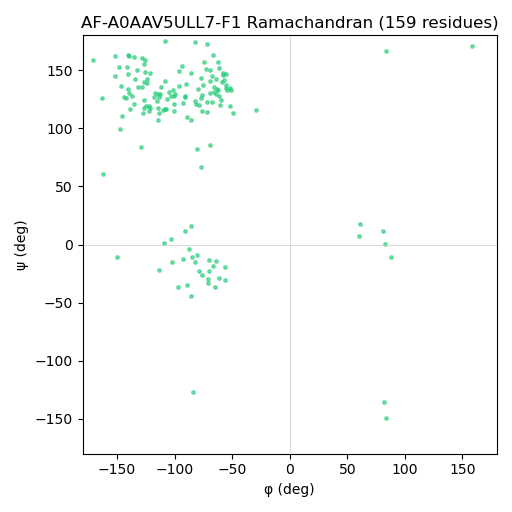.224 23.276 1.00 62.47 114 GLN A N 1
ATOM 874 C CA . GLN A 1 114 ? 0.649 2.953 23.237 1.00 62.47 114 GLN A CA 1
ATOM 875 C C . GLN A 1 114 ? 1.175 1.783 24.077 1.00 62.47 114 GLN A C 1
ATOM 877 O O . GLN A 1 114 ? 2.349 1.461 23.934 1.00 62.47 114 GLN A O 1
ATOM 882 N N . GLN A 1 115 ? 0.406 1.158 24.975 1.00 56.03 115 GLN A N 1
ATOM 883 C CA . GLN A 1 115 ? 1.101 0.420 26.039 1.00 56.03 115 GLN A CA 1
ATOM 884 C C . GLN A 1 115 ? 1.821 -0.864 25.598 1.00 56.03 115 GLN A C 1
ATOM 886 O O . GLN A 1 115 ? 2.894 -1.099 26.131 1.00 56.03 115 GLN A O 1
ATOM 891 N N . HIS A 1 116 ? 1.354 -1.636 24.605 1.00 53.28 116 HIS A N 1
ATOM 892 C CA . HIS A 1 116 ? 2.052 -2.868 24.175 1.00 53.28 116 HIS A CA 1
ATOM 893 C C . HIS A 1 116 ? 1.626 -3.362 22.776 1.00 53.28 116 HIS A C 1
ATOM 895 O O . HIS A 1 116 ? 1.083 -4.461 22.656 1.00 53.28 116 HIS A O 1
ATOM 901 N N . ARG A 1 117 ? 1.807 -2.582 21.700 1.00 65.06 117 ARG A N 1
ATOM 902 C CA . ARG A 1 117 ? 1.445 -3.058 20.347 1.00 65.06 117 ARG A CA 1
ATOM 903 C C . ARG A 1 117 ? 2.523 -2.819 19.297 1.00 65.06 117 ARG A C 1
ATOM 905 O O . ARG A 1 117 ? 3.326 -1.901 19.402 1.00 65.06 117 ARG A O 1
ATOM 912 N N . THR A 1 118 ? 2.530 -3.719 18.320 1.00 70.62 118 THR A N 1
ATOM 913 C CA . THR A 1 118 ? 3.452 -3.783 17.191 1.00 70.62 118 THR A CA 1
ATOM 914 C C . THR A 1 118 ? 3.165 -2.668 16.194 1.00 70.62 118 THR A C 1
ATOM 916 O O . THR A 1 118 ? 2.063 -2.578 15.658 1.00 70.62 118 THR A O 1
ATOM 919 N N . ASP A 1 119 ? 4.170 -1.840 15.930 1.00 86.19 119 ASP A N 1
ATOM 920 C CA . ASP A 1 119 ? 4.181 -0.934 14.784 1.00 86.19 119 ASP A CA 1
ATOM 921 C C . ASP A 1 119 ? 4.322 -1.768 13.500 1.00 86.19 119 ASP A C 1
ATOM 923 O O . ASP A 1 119 ? 5.212 -2.619 13.401 1.00 86.19 119 ASP A O 1
ATOM 927 N N . HIS A 1 120 ? 3.464 -1.529 12.506 1.00 91.94 120 HIS A N 1
ATOM 928 C CA . HIS A 1 120 ? 3.552 -2.224 11.220 1.00 91.94 120 HIS A CA 1
ATOM 929 C C . HIS A 1 120 ? 4.239 -1.331 10.190 1.00 91.94 120 HIS A C 1
ATOM 931 O O . HIS A 1 120 ? 3.876 -0.171 9.999 1.00 91.94 120 HIS A O 1
ATOM 937 N N . ARG A 1 121 ? 5.249 -1.884 9.519 1.00 94.56 121 ARG A N 1
ATOM 938 C CA . ARG A 1 121 ? 6.073 -1.195 8.522 1.00 94.56 121 ARG A CA 1
ATOM 939 C C . ARG A 1 121 ? 5.987 -1.956 7.207 1.00 94.56 121 ARG A C 1
ATOM 941 O O . ARG A 1 121 ? 6.437 -3.096 7.143 1.00 94.56 121 ARG A O 1
ATOM 948 N N . LEU A 1 122 ? 5.409 -1.333 6.185 1.00 94.94 122 LEU A N 1
ATOM 949 C CA . LEU A 1 122 ? 5.181 -1.941 4.875 1.00 94.94 122 LEU A CA 1
ATOM 950 C C . LEU A 1 122 ? 6.023 -1.229 3.815 1.00 94.94 122 LEU A C 1
ATOM 952 O O . LEU A 1 122 ? 5.992 -0.003 3.707 1.00 94.94 122 LEU A O 1
ATOM 956 N N . SER A 1 123 ? 6.767 -2.005 3.032 1.00 94.94 123 SER A N 1
ATOM 957 C CA . SER A 1 123 ? 7.518 -1.547 1.861 1.00 94.94 123 SER A CA 1
ATOM 958 C C . SER A 1 123 ? 7.653 -2.685 0.843 1.00 94.94 123 SER A C 1
ATOM 960 O O . SER A 1 123 ? 7.474 -3.855 1.185 1.00 94.94 123 SER A O 1
ATOM 962 N N . GLY A 1 124 ? 7.974 -2.361 -0.412 1.00 93.06 124 GLY A N 1
ATOM 963 C CA . GLY A 1 124 ? 8.048 -3.345 -1.494 1.00 93.06 124 GLY A CA 1
ATOM 964 C C . GLY A 1 124 ? 6.675 -3.667 -2.079 1.00 93.06 124 GLY A C 1
ATOM 965 O O . GLY A 1 124 ? 5.880 -2.767 -2.337 1.00 93.06 124 GLY A O 1
ATOM 966 N N . SER A 1 125 ? 6.396 -4.950 -2.297 1.00 92.38 125 SER A N 1
ATOM 967 C CA . SER A 1 125 ? 5.135 -5.406 -2.876 1.00 92.38 125 SER A CA 1
ATOM 968 C C . SER A 1 125 ? 4.421 -6.411 -1.977 1.00 92.38 125 SER A C 1
ATOM 970 O O . SER A 1 125 ? 5.053 -7.261 -1.349 1.00 92.38 125 SER A O 1
ATOM 972 N N . PHE A 1 126 ? 3.092 -6.317 -1.937 1.00 93.00 126 PHE A N 1
ATOM 973 C CA . PHE A 1 126 ? 2.226 -7.275 -1.248 1.00 93.00 126 PHE A CA 1
ATOM 974 C C . PHE A 1 126 ? 1.167 -7.804 -2.210 1.00 93.00 126 PHE A C 1
ATOM 976 O O . PHE A 1 126 ? 0.738 -7.107 -3.132 1.00 93.00 126 PHE A O 1
ATOM 983 N N . ALA A 1 127 ? 0.753 -9.053 -1.997 1.00 90.25 127 ALA A N 1
ATOM 984 C CA . ALA A 1 127 ? -0.303 -9.666 -2.786 1.00 90.25 127 ALA A CA 1
ATOM 985 C C . ALA A 1 127 ? -1.652 -8.989 -2.503 1.00 90.25 127 ALA A C 1
ATOM 987 O O . ALA A 1 127 ? -1.939 -8.605 -1.364 1.00 90.25 127 ALA A O 1
ATOM 988 N N . SER A 1 128 ? -2.489 -8.881 -3.535 1.00 91.31 128 SER A N 1
ATOM 989 C CA . SER A 1 128 ? -3.875 -8.441 -3.369 1.00 91.31 128 SER A CA 1
ATOM 990 C C . SER A 1 128 ? -4.621 -9.383 -2.417 1.00 91.31 128 SER A C 1
ATOM 992 O O . SER A 1 128 ? -4.400 -10.594 -2.441 1.00 91.31 128 SER A O 1
ATOM 994 N N . GLY A 1 129 ? -5.464 -8.827 -1.551 1.00 90.00 129 GLY A N 1
ATOM 995 C CA . GLY A 1 129 ? -6.168 -9.560 -0.499 1.00 90.00 129 GLY A CA 1
ATOM 996 C C . GLY A 1 129 ? -5.353 -9.788 0.777 1.00 90.00 129 GLY A C 1
ATOM 997 O O . GLY A 1 129 ? -5.873 -10.374 1.722 1.00 90.00 129 GLY A O 1
ATOM 998 N N . THR A 1 130 ? -4.100 -9.318 0.851 1.00 94.62 130 THR A N 1
ATOM 999 C CA . THR A 1 130 ? -3.342 -9.343 2.113 1.00 94.62 130 THR A CA 1
ATOM 1000 C C . THR A 1 130 ? -4.060 -8.487 3.156 1.00 94.62 130 THR A C 1
ATOM 1002 O O . THR A 1 130 ? -4.344 -7.317 2.901 1.00 94.62 130 THR A O 1
ATOM 1005 N N . GLN A 1 131 ? -4.322 -9.054 4.333 1.00 95.81 131 GLN A N 1
ATOM 1006 C CA . GLN A 1 131 ? -4.988 -8.365 5.437 1.00 95.81 131 GLN A CA 1
ATOM 1007 C C . GLN A 1 131 ? -4.020 -8.063 6.578 1.00 95.81 131 GLN A C 1
ATOM 1009 O O . GLN A 1 131 ? -3.171 -8.884 6.931 1.00 95.81 131 GLN A O 1
ATOM 1014 N N . ILE A 1 132 ? -4.168 -6.880 7.169 1.00 94.44 132 ILE A N 1
ATOM 1015 C CA . ILE A 1 132 ? -3.425 -6.447 8.352 1.00 94.44 132 ILE A CA 1
ATOM 1016 C C . ILE A 1 132 ? -4.436 -5.981 9.392 1.00 94.44 132 ILE A C 1
ATOM 1018 O O . ILE A 1 132 ? -5.093 -4.963 9.200 1.00 94.44 132 ILE A O 1
ATOM 1022 N N . THR A 1 133 ? -4.534 -6.703 10.504 1.00 93.25 133 THR A N 1
ATOM 1023 C CA . THR A 1 133 ? -5.429 -6.350 11.612 1.00 93.25 133 THR A CA 1
ATOM 1024 C C . THR A 1 133 ? -4.649 -5.674 12.729 1.00 93.25 133 THR A C 1
ATOM 1026 O O . THR A 1 133 ? -3.637 -6.190 13.208 1.00 93.25 133 THR A O 1
ATOM 1029 N N . ILE A 1 134 ? -5.130 -4.509 13.153 1.00 91.62 134 ILE A N 1
ATOM 1030 C CA . ILE A 1 134 ? -4.539 -3.695 14.208 1.00 91.62 134 ILE A CA 1
ATOM 1031 C C . ILE A 1 134 ? -5.583 -3.506 15.301 1.00 91.62 134 ILE A C 1
ATOM 1033 O O . ILE A 1 134 ? -6.607 -2.864 15.103 1.00 91.62 134 ILE A O 1
ATOM 1037 N N . ASN A 1 135 ? -5.287 -4.015 16.493 1.00 90.38 135 ASN A N 1
ATOM 1038 C CA . ASN A 1 135 ? -6.205 -4.003 17.634 1.00 90.38 135 ASN A CA 1
ATOM 1039 C C . ASN A 1 135 ? -6.278 -2.617 18.309 1.00 90.38 135 ASN A C 1
ATOM 1041 O O . ASN A 1 135 ? -5.792 -2.405 19.429 1.00 90.38 135 ASN A O 1
ATOM 1045 N N . SER A 1 136 ? -6.821 -1.637 17.599 1.00 89.06 136 SER A N 1
ATOM 1046 C CA . SER A 1 136 ? -7.052 -0.283 18.082 1.00 89.06 136 SER A CA 1
ATOM 1047 C C . SER A 1 136 ? -8.241 0.329 17.357 1.00 89.06 136 SER A C 1
ATOM 1049 O O . SER A 1 136 ? -8.387 0.139 16.158 1.00 89.06 136 SER A O 1
ATOM 1051 N N . TYR A 1 137 ? -9.026 1.145 18.060 1.00 90.12 137 TYR A N 1
ATOM 1052 C CA . TYR A 1 137 ? -10.075 1.962 17.446 1.00 90.12 137 TYR A CA 1
ATOM 1053 C C . TYR A 1 137 ? -9.515 3.115 16.596 1.00 90.12 137 TYR A C 1
ATOM 1055 O O . TYR A 1 137 ? -10.264 3.774 15.882 1.00 90.12 137 TYR A O 1
ATOM 1063 N N . SER A 1 138 ? -8.215 3.425 16.705 1.00 91.12 138 SER A N 1
ATOM 1064 C CA . SER A 1 138 ? -7.579 4.427 15.850 1.00 91.12 138 SER A CA 1
ATOM 1065 C C . SER A 1 138 ? -6.125 4.101 15.521 1.00 91.12 138 SER A C 1
ATOM 1067 O O . SER A 1 138 ? -5.322 3.738 16.388 1.00 91.12 138 SER A O 1
ATOM 1069 N N . VAL A 1 139 ? -5.771 4.281 14.251 1.00 91.88 139 VAL A N 1
ATOM 1070 C CA . VAL A 1 139 ? -4.434 4.006 13.715 1.00 91.88 139 VAL A CA 1
ATOM 1071 C C . VAL A 1 139 ? -3.923 5.243 12.994 1.00 91.88 139 VAL A C 1
ATOM 1073 O O . VAL A 1 139 ? -4.555 5.749 12.071 1.00 91.88 139 VAL A O 1
ATOM 1076 N N . ARG A 1 140 ? -2.749 5.731 13.402 1.00 92.00 140 ARG A N 1
ATOM 1077 C CA . ARG A 1 140 ? -2.010 6.725 12.630 1.00 92.00 140 ARG A CA 1
ATOM 1078 C C . ARG A 1 140 ? -1.331 6.023 11.469 1.00 92.00 140 ARG A C 1
ATOM 1080 O O . ARG A 1 140 ? -0.567 5.078 11.654 1.00 92.00 140 ARG A O 1
ATOM 1087 N N . HIS A 1 141 ? -1.597 6.535 10.289 1.00 91.44 141 HIS A N 1
ATOM 1088 C CA . HIS A 1 141 ? -1.137 6.013 9.027 1.00 91.44 141 HIS A CA 1
ATOM 1089 C C . HIS A 1 141 ? -0.196 7.044 8.409 1.00 91.44 141 HIS A C 1
ATOM 1091 O O . HIS A 1 141 ? -0.618 8.123 8.008 1.00 91.44 141 HIS A O 1
ATOM 1097 N N . HIS A 1 142 ? 1.098 6.742 8.417 1.00 93.25 142 HIS A N 1
ATOM 1098 C CA . HIS A 1 142 ? 2.140 7.649 7.959 1.00 93.25 142 HIS A CA 1
ATOM 1099 C C . HIS A 1 142 ? 2.801 7.086 6.707 1.00 93.25 142 HIS A C 1
ATOM 1101 O O . HIS A 1 142 ? 3.476 6.056 6.759 1.00 93.25 142 HIS A O 1
ATOM 1107 N N . TRP A 1 143 ? 2.608 7.774 5.591 1.00 92.25 143 TRP A N 1
ATOM 1108 C CA . TRP A 1 143 ? 3.262 7.475 4.329 1.00 92.25 143 TRP A CA 1
ATOM 1109 C C . TRP A 1 143 ? 4.489 8.359 4.154 1.00 92.25 143 TRP A C 1
ATOM 1111 O O . TRP A 1 143 ? 4.440 9.564 4.411 1.00 92.25 143 TRP A O 1
ATOM 1121 N N . ASN A 1 144 ? 5.582 7.762 3.693 1.00 92.06 144 ASN A N 1
ATOM 1122 C CA . ASN A 1 144 ? 6.783 8.476 3.299 1.00 92.06 144 ASN A CA 1
ATOM 1123 C C . ASN A 1 144 ? 7.349 7.851 2.020 1.00 92.06 144 ASN A C 1
ATOM 1125 O O . ASN A 1 144 ? 7.727 6.680 2.021 1.00 92.06 144 ASN A O 1
ATOM 1129 N N . SER A 1 145 ? 7.381 8.638 0.949 1.00 89.94 145 SER A N 1
ATOM 1130 C CA . SER A 1 145 ? 7.918 8.286 -0.363 1.00 89.94 145 SER A CA 1
ATOM 1131 C C . SER A 1 145 ? 9.151 9.129 -0.647 1.00 89.94 145 SER A C 1
ATOM 1133 O O . SER A 1 145 ? 9.090 10.361 -0.593 1.00 89.94 145 SER A O 1
ATOM 1135 N N . THR A 1 146 ? 10.256 8.473 -0.994 1.00 85.06 146 THR A N 1
ATOM 1136 C CA . THR A 1 146 ? 11.452 9.177 -1.486 1.00 85.06 146 THR A CA 1
ATOM 1137 C C . THR A 1 146 ? 11.390 9.338 -3.005 1.00 85.06 146 THR A C 1
ATOM 1139 O O . THR A 1 146 ? 11.829 10.358 -3.535 1.00 85.06 146 THR A O 1
ATOM 1142 N N . SER A 1 147 ? 10.829 8.348 -3.711 1.00 77.69 147 SER A N 1
ATOM 1143 C CA . SER A 1 147 ? 10.596 8.397 -5.156 1.00 77.69 147 SER A CA 1
ATOM 1144 C C . SER A 1 147 ? 9.593 7.321 -5.574 1.00 77.69 147 SER A C 1
ATOM 1146 O O . SER A 1 147 ? 9.863 6.144 -5.368 1.00 77.69 147 SER A O 1
ATOM 1148 N N . GLY A 1 148 ? 8.511 7.668 -6.271 1.00 71.31 148 GLY A N 1
ATOM 1149 C CA . GLY A 1 148 ? 7.598 6.675 -6.854 1.00 71.31 148 GLY A CA 1
ATOM 1150 C C . GLY A 1 148 ? 7.984 6.150 -8.231 1.00 71.31 148 GLY A C 1
ATOM 1151 O O . GLY A 1 148 ? 7.137 5.581 -8.914 1.00 71.31 148 GLY A O 1
ATOM 1152 N N . ALA A 1 149 ? 9.224 6.351 -8.683 1.00 79.31 149 ALA A N 1
ATOM 1153 C CA . ALA A 1 149 ? 9.643 5.900 -10.007 1.00 79.31 149 ALA A CA 1
ATOM 1154 C C . ALA A 1 149 ? 9.379 4.392 -10.190 1.00 79.31 149 ALA A C 1
ATOM 1156 O O . ALA A 1 149 ? 9.739 3.589 -9.331 1.00 79.31 149 ALA A O 1
ATOM 1157 N N . ASN A 1 150 ? 8.775 4.030 -11.328 1.00 82.12 150 ASN A N 1
ATOM 1158 C CA . ASN A 1 150 ? 8.504 2.654 -11.769 1.00 82.12 150 ASN A CA 1
ATOM 1159 C C . 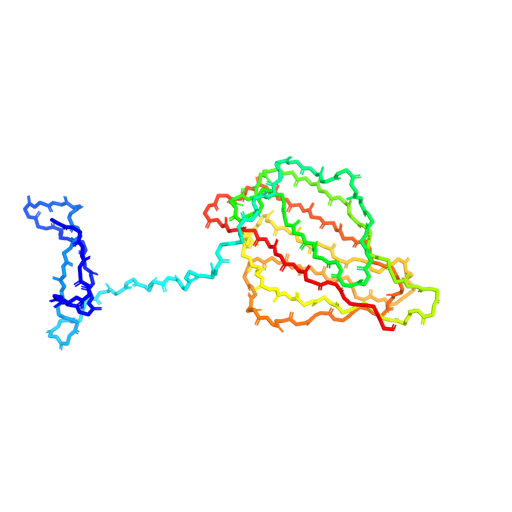ASN A 1 150 ? 7.598 1.803 -10.859 1.00 82.12 150 ASN A C 1
ATOM 1161 O O . ASN A 1 150 ? 7.572 0.581 -11.003 1.00 82.12 150 ASN A O 1
ATOM 1165 N N . VAL A 1 151 ? 6.834 2.422 -9.959 1.00 87.75 151 VAL A N 1
ATOM 1166 C CA . VAL A 1 151 ? 5.881 1.723 -9.087 1.00 87.75 151 VAL A CA 1
ATOM 1167 C C . VAL A 1 151 ? 4.497 2.362 -9.171 1.00 87.75 151 VAL A C 1
ATOM 1169 O O . VAL A 1 151 ? 4.358 3.497 -9.621 1.00 87.75 151 VAL A O 1
ATOM 1172 N N . ARG A 1 152 ? 3.451 1.631 -8.773 1.00 85.94 152 ARG A N 1
ATOM 1173 C CA . ARG A 1 152 ? 2.057 2.119 -8.854 1.00 85.94 152 ARG A CA 1
ATOM 1174 C C . ARG A 1 152 ? 1.557 2.794 -7.582 1.00 85.94 152 ARG A C 1
ATOM 1176 O O . ARG A 1 152 ? 0.495 3.406 -7.599 1.00 85.94 152 ARG A O 1
ATOM 1183 N N . GLY A 1 153 ? 2.291 2.658 -6.480 1.00 89.81 153 GLY A N 1
ATOM 1184 C CA . GLY A 1 153 ? 1.834 3.085 -5.168 1.00 89.81 153 GLY A CA 1
ATOM 1185 C C . GLY A 1 153 ? 0.951 2.031 -4.504 1.00 89.81 153 GLY A C 1
ATOM 1186 O O . GLY A 1 153 ? 1.124 0.825 -4.704 1.00 89.81 153 GLY A O 1
ATOM 1187 N N . TRP A 1 154 ? 0.011 2.472 -3.677 1.00 90.75 154 TRP A N 1
ATOM 1188 C CA . TRP A 1 154 ? -0.824 1.567 -2.894 1.00 90.75 154 TRP A CA 1
ATOM 1189 C C . TRP A 1 154 ? -2.270 2.038 -2.798 1.00 90.75 154 TRP A C 1
ATOM 1191 O O . TRP A 1 154 ? -2.559 3.231 -2.855 1.00 90.75 154 TRP A O 1
ATOM 1201 N N . GLN A 1 155 ? -3.161 1.069 -2.622 1.00 91.31 155 GLN A N 1
ATOM 1202 C CA . GLN A 1 155 ? -4.567 1.237 -2.296 1.00 91.31 155 GLN A CA 1
ATOM 1203 C C . GLN A 1 155 ? -4.943 0.164 -1.271 1.00 91.31 155 GLN A C 1
ATOM 1205 O O . GLN A 1 155 ? -4.628 -1.022 -1.422 1.00 91.31 155 GLN A O 1
ATOM 1210 N N . ILE A 1 156 ? -5.578 0.610 -0.197 1.00 93.25 156 ILE A N 1
ATOM 1211 C CA . ILE A 1 156 ? -5.922 -0.177 0.978 1.00 93.25 156 ILE A CA 1
ATOM 1212 C C . ILE A 1 156 ? -7.347 0.193 1.364 1.00 93.25 156 ILE A C 1
ATOM 1214 O O . ILE A 1 156 ? -7.651 1.368 1.542 1.00 93.25 156 ILE A O 1
ATOM 1218 N N . ASN A 1 157 ? -8.201 -0.808 1.523 1.00 93.56 157 ASN A N 1
ATOM 1219 C CA . ASN A 1 157 ? -9.533 -0.626 2.077 1.00 93.56 157 ASN A CA 1
ATOM 1220 C C . ASN A 1 157 ? -9.490 -0.805 3.600 1.00 93.56 157 ASN A C 1
ATOM 1222 O O . ASN A 1 157 ? -8.803 -1.702 4.102 1.00 93.56 157 ASN A O 1
ATOM 1226 N N . MET A 1 158 ? -10.193 0.059 4.325 1.00 93.00 158 MET A N 1
ATOM 1227 C CA . MET A 1 158 ? -10.270 0.025 5.781 1.00 93.00 158 MET A CA 1
ATOM 1228 C C . MET A 1 158 ? -11.617 -0.530 6.243 1.00 93.00 158 MET A C 1
ATOM 1230 O O . MET A 1 158 ? -12.659 -0.006 5.873 1.00 93.00 158 MET A O 1
ATOM 1234 N N . GLU A 1 159 ? -11.595 -1.483 7.172 1.00 94.75 159 GLU A N 1
ATOM 1235 C CA . GLU A 1 159 ? -12.772 -1.919 7.927 1.00 94.75 159 GLU A CA 1
ATOM 1236 C C . GLU A 1 159 ? -12.510 -1.848 9.434 1.00 94.75 159 GLU A C 1
ATOM 1238 O O . GLU A 1 159 ? -11.417 -2.160 9.904 1.00 94.75 159 GLU A O 1
ATOM 1243 N N . ALA A 1 160 ? -13.506 -1.413 10.200 1.00 92.62 160 ALA A N 1
ATOM 1244 C CA . ALA A 1 160 ? -13.463 -1.301 11.652 1.00 92.62 160 ALA A CA 1
ATOM 1245 C C . ALA A 1 160 ? -14.504 -2.240 12.277 1.00 92.62 160 ALA A C 1
ATOM 1247 O O . ALA A 1 160 ? -15.675 -2.222 11.887 1.00 92.62 160 ALA A O 1
ATOM 1248 N N . HIS A 1 161 ? -14.082 -3.035 13.260 1.00 90.81 161 HIS A N 1
ATOM 1249 C CA . HIS A 1 161 ? -14.894 -4.058 13.928 1.00 90.81 161 HIS A CA 1
ATOM 1250 C C . HIS A 1 161 ? -14.996 -3.823 15.431 1.00 90.81 161 HIS A C 1
ATOM 1252 O O . HIS A 1 161 ? -14.033 -3.282 16.019 1.00 90.81 161 HIS A O 1
#

pLDDT: mean 81.49, std 12.2, range [53.28, 95.81]